Protein AF-A0A3N5G9Q0-F1 (afdb_monomer_lite)

Radius of gyration: 20.92 Å; chains: 1; bounding box: 44×49×53 Å

Secondary structure (DSSP, 8-state):
-HHHHHHHHHHHSSSEEEEEEE-S---HHHHHHHHTSTTEEEEEEEEEE-TT--EEEEEEEEEPTT--HHHHHHHHHHSTTTTTSEEEEEE-S-HHHHHHHH-EEEEEEEE-GGGSS--EEEEEEE--HHHHHHHHHHHHHHHGGGSPSS-----S---TT--

pLDDT: mean 79.67, std 12.46, range [41.5, 95.44]

Foldseek 3Di:
DVVVVVVVLCVVFVAWDKDKDWQFAAPPVVQVVLCPQPFFVGKGKGWDADPVRAIEIEMETAGHVPDDQVSSVVVLCVDPVNPPHHYHYHYDNDVVVVNQVGGWMWMKIWHDPPPPDGDIDIDIDHDDPVVVVVVLVVVVVVCPVQDDPDDDDRDPDDPRDPD

Structure (mmCIF, N/CA/C/O backbone):
data_AF-A0A3N5G9Q0-F1
#
_entry.id   AF-A0A3N5G9Q0-F1
#
loop_
_atom_site.group_PDB
_atom_site.id
_atom_site.type_symbol
_atom_site.label_atom_id
_atom_site.label_alt_id
_atom_site.label_comp_id
_atom_site.label_asym_id
_atom_site.label_entity_id
_atom_site.label_seq_id
_atom_site.pdbx_PDB_ins_code
_atom_site.Cartn_x
_atom_site.Cartn_y
_atom_site.Cartn_z
_atom_site.occupancy
_atom_site.B_iso_or_equiv
_atom_site.auth_seq_id
_atom_site.auth_comp_id
_atom_site.auth_asym_id
_atom_site.auth_atom_id
_atom_site.pdbx_PDB_model_num
ATOM 1 N N . MET A 1 1 ? 9.438 -4.257 -11.105 1.00 58.75 1 MET A N 1
ATOM 2 C CA . MET A 1 1 ? 8.810 -3.244 -11.985 1.00 58.75 1 MET A CA 1
ATOM 3 C C . MET A 1 1 ? 9.315 -1.835 -11.685 1.00 58.75 1 MET A C 1
ATOM 5 O O . MET A 1 1 ? 9.889 -1.231 -12.578 1.00 58.75 1 MET A O 1
ATOM 9 N N . LEU A 1 2 ? 9.185 -1.343 -10.446 1.00 69.62 2 LEU A N 1
ATOM 10 C CA . LEU A 1 2 ? 9.702 -0.031 -10.014 1.00 69.62 2 LEU A CA 1
ATOM 11 C C . LEU A 1 2 ? 11.169 0.258 -10.407 1.00 69.62 2 LEU A C 1
ATOM 13 O O . LEU A 1 2 ? 11.412 1.336 -10.940 1.00 69.62 2 LEU A O 1
ATOM 17 N N . PRO A 1 3 ? 12.139 -0.672 -10.244 1.00 77.50 3 PRO A N 1
ATOM 18 C CA . PRO A 1 3 ? 13.524 -0.414 -10.653 1.00 77.50 3 PRO A CA 1
ATOM 19 C C . PRO A 1 3 ? 13.694 -0.193 -12.160 1.00 77.50 3 PRO A C 1
ATOM 21 O O . PRO A 1 3 ? 14.564 0.563 -12.570 1.00 77.50 3 PRO A O 1
ATOM 24 N N . LEU A 1 4 ? 12.850 -0.824 -12.983 1.00 79.69 4 LEU A N 1
ATOM 25 C CA . LEU A 1 4 ? 12.894 -0.679 -14.439 1.00 79.69 4 LEU A CA 1
ATOM 26 C C . LEU A 1 4 ? 12.355 0.688 -14.873 1.00 79.69 4 LEU A C 1
ATOM 28 O O . LEU A 1 4 ? 12.986 1.364 -15.676 1.00 79.69 4 LEU A O 1
ATOM 32 N N . MET A 1 5 ? 11.232 1.117 -14.293 1.00 83.44 5 MET A N 1
ATOM 33 C CA . MET A 1 5 ? 10.666 2.444 -14.565 1.00 83.44 5 MET A CA 1
ATOM 34 C C . MET A 1 5 ? 11.576 3.563 -14.052 1.00 83.44 5 MET A C 1
ATOM 36 O O . MET A 1 5 ? 11.811 4.537 -14.760 1.00 83.44 5 MET A O 1
ATOM 40 N N . ARG A 1 6 ? 12.172 3.379 -12.867 1.00 87.25 6 ARG A N 1
ATOM 41 C CA . ARG A 1 6 ? 13.214 4.265 -12.332 1.00 87.25 6 ARG A CA 1
ATOM 42 C C . ARG A 1 6 ? 14.387 4.397 -13.298 1.00 87.25 6 ARG A C 1
ATOM 44 O O . ARG A 1 6 ? 14.767 5.515 -13.624 1.00 87.25 6 ARG A O 1
ATOM 51 N N . HIS A 1 7 ? 14.916 3.273 -13.775 1.00 88.06 7 HIS A N 1
ATOM 52 C CA . HIS A 1 7 ? 16.052 3.284 -14.689 1.00 88.06 7 HIS A CA 1
ATOM 53 C C . HIS A 1 7 ? 15.723 3.994 -16.009 1.00 88.06 7 HIS A C 1
ATOM 55 O O . HIS A 1 7 ? 16.523 4.787 -16.491 1.00 88.06 7 HIS A O 1
ATOM 61 N N . ALA A 1 8 ? 14.522 3.780 -16.559 1.00 89.06 8 ALA A N 1
ATOM 62 C CA . ALA A 1 8 ? 14.069 4.498 -17.749 1.00 89.06 8 ALA A CA 1
ATOM 63 C C . ALA A 1 8 ? 13.997 6.020 -17.517 1.00 89.06 8 ALA A C 1
ATOM 65 O O . ALA A 1 8 ? 14.435 6.791 -18.366 1.00 89.06 8 ALA A O 1
ATOM 66 N N . PHE A 1 9 ? 13.497 6.464 -16.359 1.00 90.81 9 PHE A N 1
ATOM 67 C CA . PHE A 1 9 ? 13.414 7.889 -16.018 1.00 90.81 9 PHE A CA 1
ATOM 68 C C . PHE A 1 9 ? 14.798 8.524 -15.849 1.00 90.81 9 PHE A C 1
ATOM 70 O O . PHE A 1 9 ? 15.020 9.645 -16.298 1.00 90.81 9 PHE A O 1
ATOM 77 N N . GLU A 1 10 ? 15.731 7.807 -15.226 1.00 91.06 10 GLU A N 1
ATOM 78 C CA . GLU A 1 10 ? 17.122 8.243 -15.059 1.00 91.06 10 GLU A CA 1
ATOM 79 C C . GLU A 1 10 ? 17.875 8.287 -16.394 1.00 91.06 10 GLU A C 1
ATOM 81 O O . GLU A 1 10 ? 18.701 9.168 -16.591 1.00 91.06 10 GLU A O 1
ATOM 86 N N . LEU A 1 11 ? 17.558 7.395 -17.336 1.00 90.94 11 LEU A N 1
ATOM 87 C CA . LEU A 1 11 ? 18.134 7.421 -18.681 1.00 90.94 11 LEU A CA 1
ATOM 88 C C . LEU A 1 11 ? 17.617 8.606 -19.512 1.00 90.94 11 LEU A C 1
ATOM 90 O O . LEU A 1 11 ? 18.385 9.214 -20.252 1.00 90.94 11 LEU A O 1
ATOM 94 N N . LEU A 1 12 ? 16.328 8.943 -19.388 1.00 89.44 12 LEU A N 1
ATOM 95 C CA . LEU A 1 12 ? 15.703 10.056 -20.114 1.00 89.44 12 LEU A CA 1
ATOM 96 C C . LEU A 1 12 ? 16.033 11.430 -19.514 1.00 89.44 12 LEU A C 1
ATOM 98 O O . LEU A 1 12 ? 16.137 12.404 -20.254 1.00 89.44 12 LEU A O 1
ATOM 102 N N . ILE A 1 13 ? 16.208 11.509 -18.191 1.00 89.88 13 ILE A N 1
ATOM 103 C CA . ILE A 1 13 ? 16.632 12.717 -17.470 1.00 89.88 13 ILE A CA 1
ATOM 104 C C . ILE A 1 13 ? 17.856 12.354 -16.611 1.00 89.88 13 ILE A C 1
ATOM 106 O O . ILE A 1 13 ? 17.691 12.042 -15.425 1.00 89.88 13 ILE A O 1
ATOM 110 N N . PRO A 1 14 ? 19.081 12.398 -17.170 1.00 88.12 14 PRO A N 1
ATOM 111 C CA . PRO A 1 14 ? 20.305 11.984 -16.473 1.00 88.12 14 PRO A CA 1
ATOM 112 C C . PRO A 1 14 ? 20.615 12.829 -15.235 1.00 88.12 14 PRO A C 1
ATOM 114 O O . PRO A 1 14 ? 20.946 12.295 -14.176 1.00 88.12 14 PRO A O 1
ATOM 117 N N . ASP A 1 15 ? 20.398 14.141 -15.332 1.00 87.44 15 ASP A N 1
ATOM 118 C CA . ASP A 1 15 ? 20.693 15.101 -14.269 1.00 87.44 15 ASP A CA 1
ATOM 119 C C . ASP A 1 15 ? 19.417 15.518 -13.528 1.00 87.44 15 ASP A C 1
ATOM 121 O O . ASP A 1 15 ? 18.639 16.345 -14.011 1.00 87.44 15 ASP A O 1
ATOM 125 N N . GLY A 1 16 ? 19.197 14.972 -12.330 1.00 85.50 16 GLY A N 1
ATOM 126 C CA . GLY A 1 16 ? 17.963 15.200 -11.578 1.00 85.50 16 GLY A CA 1
ATOM 127 C C . GLY A 1 16 ? 17.849 14.429 -10.262 1.00 85.50 16 GLY A C 1
ATOM 128 O O . GLY A 1 16 ? 18.746 13.673 -9.880 1.00 85.50 16 GLY A O 1
ATOM 129 N N . ARG A 1 17 ? 16.704 14.589 -9.587 1.00 87.00 17 ARG A N 1
ATOM 130 C CA . ARG A 1 17 ? 16.303 13.845 -8.378 1.00 87.00 17 ARG A CA 1
ATOM 131 C C . ARG A 1 17 ? 15.132 12.919 -8.696 1.00 87.00 17 ARG A C 1
ATOM 133 O O . ARG A 1 17 ? 14.178 13.339 -9.344 1.00 87.00 17 ARG A O 1
ATOM 140 N N . THR A 1 18 ? 15.204 11.675 -8.220 1.00 87.62 18 THR A N 1
ATOM 141 C CA . THR A 1 18 ? 14.118 10.691 -8.347 1.00 87.62 18 THR A CA 1
ATOM 142 C C . THR A 1 18 ? 13.496 10.416 -6.987 1.00 87.62 18 THR A C 1
ATOM 144 O O . THR A 1 18 ? 14.195 9.989 -6.069 1.00 87.62 18 THR A O 1
ATOM 147 N N . GLU A 1 19 ? 12.184 10.568 -6.877 1.00 83.06 19 GLU A N 1
ATOM 148 C CA . GLU A 1 19 ? 11.419 10.256 -5.675 1.00 83.06 19 GLU A CA 1
ATOM 149 C C . GLU A 1 19 ? 10.443 9.127 -5.969 1.00 83.06 19 GLU A C 1
ATOM 151 O O . GLU A 1 19 ? 9.718 9.161 -6.958 1.00 83.06 19 GLU A O 1
ATOM 156 N N . ALA A 1 20 ? 10.439 8.110 -5.114 1.00 80.50 20 ALA A N 1
ATOM 157 C CA . ALA A 1 20 ? 9.399 7.096 -5.114 1.00 80.50 20 ALA A CA 1
ATOM 158 C C . ALA A 1 20 ? 8.652 7.223 -3.797 1.00 80.50 20 ALA A C 1
ATOM 160 O O . ALA A 1 20 ? 9.262 7.171 -2.729 1.00 80.50 20 ALA A O 1
ATOM 161 N N . ARG A 1 21 ? 7.346 7.414 -3.897 1.00 68.62 21 ARG A N 1
ATOM 162 C CA . ARG A 1 21 ? 6.432 7.440 -2.769 1.00 68.62 21 ARG A CA 1
ATOM 163 C C . ARG A 1 21 ? 5.411 6.350 -3.015 1.00 68.62 21 ARG A C 1
ATOM 165 O O . ARG A 1 21 ? 4.832 6.282 -4.101 1.00 68.62 21 ARG A O 1
ATOM 172 N N . ASP A 1 22 ? 5.180 5.516 -2.016 1.00 65.06 22 ASP A N 1
ATOM 173 C CA . ASP A 1 22 ? 3.918 4.799 -1.993 1.00 65.06 22 ASP A CA 1
ATOM 174 C C . ASP A 1 22 ? 2.832 5.873 -1.907 1.00 65.06 22 ASP A C 1
ATOM 176 O O . ASP A 1 22 ? 2.937 6.822 -1.119 1.00 65.06 22 ASP A O 1
ATOM 180 N N . ARG A 1 23 ? 1.805 5.772 -2.755 1.00 56.81 23 ARG A N 1
ATOM 181 C CA . ARG A 1 23 ? 0.561 6.470 -2.425 1.00 56.81 23 ARG A CA 1
ATOM 182 C C . ARG A 1 23 ? 0.162 5.940 -1.045 1.00 56.81 23 ARG A C 1
ATOM 184 O O . ARG A 1 23 ? 0.335 4.736 -0.865 1.00 56.81 23 ARG A O 1
ATOM 191 N N . PRO A 1 24 ? -0.291 6.776 -0.090 1.00 51.34 24 PRO A N 1
ATOM 192 C CA . PRO A 1 24 ? -0.591 6.320 1.263 1.00 51.34 24 PRO A CA 1
ATOM 193 C C . PRO A 1 24 ? -1.518 5.110 1.184 1.00 51.34 24 PRO A C 1
ATOM 195 O O . PRO A 1 24 ? -2.696 5.236 0.879 1.00 51.34 24 PRO A O 1
ATOM 198 N N . GLY A 1 25 ? -0.921 3.939 1.361 1.00 52.09 25 GLY A N 1
ATOM 199 C CA . GLY A 1 25 ? -1.501 2.642 1.071 1.00 52.09 25 GLY A CA 1
ATOM 200 C C . GLY A 1 25 ? -1.374 1.780 2.309 1.00 52.09 25 GLY A C 1
ATOM 201 O O . GLY A 1 25 ? -0.472 1.982 3.127 1.00 52.09 25 GLY A O 1
ATOM 202 N N . THR A 1 26 ? -2.311 0.850 2.464 1.00 51.84 26 THR A N 1
ATOM 203 C CA . THR A 1 26 ? -2.477 0.042 3.671 1.00 51.84 26 THR A CA 1
ATOM 204 C C . THR A 1 26 ? -1.162 -0.625 4.097 1.00 51.84 26 THR A C 1
ATOM 206 O O . THR A 1 26 ? -0.628 -1.492 3.402 1.00 51.84 26 THR A O 1
ATOM 209 N N . ARG A 1 27 ? -0.651 -0.291 5.286 1.00 57.72 27 ARG A N 1
ATOM 210 C CA . ARG A 1 27 ? 0.329 -1.117 6.002 1.00 57.72 27 ARG A CA 1
ATOM 211 C C . ARG A 1 27 ? -0.417 -2.336 6.538 1.00 57.72 27 ARG A C 1
ATOM 213 O O . ARG A 1 27 ? -1.044 -2.241 7.587 1.00 57.72 27 ARG A O 1
ATOM 220 N N . LEU A 1 28 ? -0.324 -3.468 5.837 1.00 58.03 28 LEU A N 1
ATOM 221 C CA . LEU A 1 28 ? -1.065 -4.698 6.164 1.00 58.03 28 LEU A CA 1
ATOM 222 C C . LEU A 1 28 ? -1.010 -5.067 7.658 1.00 58.03 28 LEU A C 1
ATOM 224 O O . LEU A 1 28 ? -2.044 -5.325 8.250 1.00 58.03 28 LEU A O 1
ATOM 228 N N . HIS A 1 29 ? 0.159 -5.013 8.302 1.00 61.75 29 HIS A N 1
ATOM 229 C CA . HIS A 1 29 ? 0.287 -5.385 9.720 1.00 61.75 29 HIS A CA 1
ATOM 230 C C . HIS A 1 29 ? -0.387 -4.398 10.693 1.00 61.75 29 HIS A C 1
ATOM 232 O O . HIS A 1 29 ? -1.030 -4.839 11.638 1.00 61.75 29 HIS A O 1
ATOM 238 N N . HIS A 1 30 ? -0.283 -3.083 10.466 1.00 77.69 30 HIS A N 1
ATOM 239 C CA . HIS A 1 30 ? -0.948 -2.084 11.318 1.00 77.69 30 HIS A CA 1
ATOM 240 C C . HIS A 1 30 ? -2.447 -1.993 11.040 1.00 77.69 30 HIS A C 1
ATOM 242 O O . HIS A 1 30 ? -3.212 -1.718 11.953 1.00 77.69 30 HIS A O 1
ATOM 248 N N . ALA A 1 31 ? -2.875 -2.220 9.798 1.00 78.12 31 ALA A N 1
ATOM 249 C CA . ALA A 1 31 ? -4.291 -2.275 9.459 1.00 78.12 31 ALA A CA 1
ATOM 250 C C . ALA A 1 31 ? -4.954 -3.501 10.099 1.00 78.12 31 ALA A C 1
ATOM 252 O O . ALA A 1 31 ? -5.997 -3.364 10.725 1.00 78.12 31 ALA A O 1
ATOM 253 N N . GLU A 1 32 ? -4.307 -4.668 10.043 1.00 79.31 32 GLU A N 1
ATOM 254 C CA . GLU A 1 32 ? -4.785 -5.874 10.727 1.00 79.31 32 GLU A CA 1
ATOM 255 C C . GLU A 1 32 ? -4.833 -5.693 12.247 1.00 79.31 32 GLU A C 1
ATOM 257 O O . GLU A 1 32 ? -5.848 -5.991 12.867 1.00 79.31 32 GLU A O 1
ATOM 262 N N . ALA A 1 33 ? -3.794 -5.126 12.864 1.00 83.94 33 ALA A N 1
ATOM 263 C CA . ALA A 1 33 ? -3.836 -4.831 14.295 1.00 83.94 33 ALA A CA 1
ATOM 264 C C . ALA A 1 33 ? -4.924 -3.802 14.650 1.00 83.94 33 ALA A C 1
ATOM 266 O O . ALA A 1 33 ? -5.622 -3.957 15.649 1.00 83.94 33 ALA A O 1
ATOM 267 N N . ALA A 1 34 ? -5.133 -2.793 13.798 1.00 87.06 34 ALA A N 1
ATOM 268 C CA . ALA A 1 34 ? -6.198 -1.813 13.978 1.00 87.06 34 ALA A CA 1
ATOM 269 C C . ALA A 1 34 ? -7.600 -2.433 13.881 1.00 87.06 34 ALA A C 1
ATOM 271 O O . ALA A 1 34 ? -8.479 -2.058 14.653 1.00 87.06 34 ALA A O 1
ATOM 272 N N . ARG A 1 35 ? -7.800 -3.414 12.992 1.00 89.31 35 ARG A N 1
ATOM 273 C CA . ARG A 1 35 ? -9.049 -4.186 12.868 1.00 89.31 35 ARG A CA 1
ATOM 274 C C . ARG A 1 35 ? -9.370 -5.007 14.115 1.00 89.31 35 ARG A C 1
ATOM 276 O O . ARG A 1 35 ? -10.537 -5.250 14.396 1.00 89.31 35 ARG A O 1
ATOM 283 N N . LEU A 1 36 ? -8.350 -5.430 14.863 1.00 89.75 36 LEU A N 1
ATOM 284 C CA . LEU A 1 36 ? -8.522 -6.196 16.099 1.00 89.75 36 LEU A CA 1
ATOM 285 C C . LEU A 1 36 ? -8.890 -5.321 17.308 1.00 89.75 36 LEU A C 1
ATOM 287 O O . LEU A 1 36 ? -9.232 -5.860 18.363 1.00 89.75 36 LEU A O 1
ATOM 291 N N . ALA A 1 37 ? -8.839 -3.990 17.184 1.00 91.38 37 ALA A N 1
ATOM 292 C CA . ALA A 1 37 ? -9.213 -3.102 18.275 1.00 91.38 37 ALA A CA 1
ATOM 293 C C . ALA A 1 37 ? -10.728 -3.165 18.564 1.00 91.38 37 ALA A C 1
ATOM 295 O O . ALA A 1 37 ? -11.547 -3.173 17.638 1.00 91.38 37 ALA A O 1
ATOM 296 N N . PRO A 1 38 ? -11.142 -3.170 19.847 1.00 92.25 38 PRO A N 1
ATOM 297 C CA . PRO A 1 38 ? -12.554 -3.208 20.208 1.00 92.25 38 PRO A CA 1
ATOM 298 C C . PRO A 1 38 ? -13.353 -2.062 19.577 1.00 92.25 38 PRO A C 1
ATOM 300 O O . PRO A 1 38 ? -12.978 -0.897 19.676 1.00 92.25 38 PRO A O 1
ATOM 303 N N . GLY A 1 39 ? -14.489 -2.396 18.961 1.00 91.88 39 GLY A N 1
ATOM 304 C CA . GLY A 1 39 ? -15.375 -1.410 18.337 1.00 91.88 39 GLY A CA 1
ATOM 305 C C . GLY A 1 39 ? -14.983 -0.998 16.916 1.00 91.88 39 GLY A C 1
ATOM 306 O O . GLY A 1 39 ? -15.677 -0.165 16.333 1.00 91.88 39 GLY A O 1
ATOM 307 N N . VAL A 1 40 ? -13.935 -1.591 16.339 1.00 95.00 40 VAL A N 1
ATOM 308 C CA . VAL A 1 40 ? -13.557 -1.412 14.933 1.00 95.00 40 VAL A CA 1
ATOM 309 C C . VAL A 1 40 ? -14.215 -2.497 14.074 1.00 95.00 40 VAL A C 1
ATOM 311 O O . VAL A 1 40 ? -14.136 -3.682 14.380 1.00 95.00 40 VAL A O 1
ATOM 314 N N . VAL A 1 41 ? -14.904 -2.080 13.012 1.00 93.81 41 VAL A N 1
ATOM 315 C CA . VAL A 1 41 ? -15.478 -2.961 11.978 1.00 93.81 41 VAL A CA 1
ATOM 316 C C . VAL A 1 41 ? -14.448 -3.227 10.888 1.00 93.81 41 VAL A C 1
ATOM 318 O O . VAL A 1 41 ? -14.277 -4.365 10.465 1.00 93.81 41 VAL A O 1
ATOM 321 N N . ASP A 1 42 ? -13.764 -2.174 10.449 1.00 91.25 42 ASP A N 1
ATOM 322 C CA . ASP A 1 42 ? -12.684 -2.241 9.471 1.00 91.25 42 ASP A CA 1
ATOM 323 C C . ASP A 1 42 ? -11.692 -1.094 9.721 1.00 91.25 42 ASP A C 1
ATOM 325 O O . ASP A 1 42 ? -12.043 -0.082 10.334 1.00 91.25 42 ASP A O 1
ATOM 329 N N . ALA A 1 43 ? -10.449 -1.237 9.266 1.00 89.75 43 ALA A N 1
ATOM 330 C CA . ALA A 1 43 ? -9.425 -0.218 9.407 1.00 89.75 43 ALA A CA 1
ATOM 331 C C . ALA A 1 43 ? -8.414 -0.210 8.259 1.00 89.75 43 ALA A C 1
ATOM 333 O O . ALA A 1 43 ? -8.048 -1.237 7.692 1.00 89.75 43 ALA A O 1
ATOM 334 N N . LEU A 1 44 ? -7.899 0.987 7.999 1.00 84.81 44 LEU A N 1
ATOM 335 C CA . LEU A 1 44 ? -6.859 1.289 7.029 1.00 84.81 44 LEU A CA 1
ATOM 336 C C . LEU A 1 44 ? -5.755 2.064 7.749 1.00 84.81 44 LEU A C 1
ATOM 338 O O . LEU A 1 44 ? -5.984 3.164 8.242 1.00 84.81 44 LEU A O 1
ATOM 342 N N . ALA A 1 45 ? -4.542 1.519 7.784 1.00 84.31 45 ALA A N 1
ATOM 343 C CA . ALA A 1 45 ? -3.388 2.194 8.372 1.00 84.31 45 ALA A CA 1
ATOM 344 C C . ALA A 1 45 ? -2.420 2.669 7.287 1.00 84.31 45 ALA A C 1
ATOM 346 O O . ALA A 1 45 ? -2.018 1.892 6.422 1.00 84.31 45 ALA A O 1
ATOM 347 N N . THR A 1 46 ? -1.994 3.924 7.367 1.00 75.88 46 THR A N 1
ATOM 348 C CA . THR A 1 46 ? -0.980 4.522 6.492 1.00 75.88 46 THR A CA 1
ATOM 349 C C . THR A 1 46 ? 0.091 5.200 7.337 1.00 75.88 46 THR A C 1
ATOM 351 O O . THR A 1 46 ? -0.138 5.553 8.495 1.00 75.88 46 THR A O 1
ATOM 354 N N . GLU A 1 47 ? 1.282 5.376 6.775 1.00 76.31 47 GLU A N 1
ATOM 355 C CA . GLU A 1 47 ? 2.379 6.060 7.451 1.00 76.31 47 GLU A CA 1
ATOM 356 C C . GLU A 1 47 ? 3.000 7.098 6.528 1.00 76.31 47 GLU A C 1
ATOM 358 O O . GLU A 1 47 ? 3.154 6.877 5.328 1.00 76.31 47 GLU A O 1
ATOM 363 N N . THR A 1 48 ? 3.360 8.241 7.095 1.00 71.94 48 THR A N 1
ATOM 364 C CA . THR A 1 48 ? 4.064 9.318 6.403 1.00 71.94 48 THR A CA 1
ATOM 365 C C . THR A 1 48 ? 5.221 9.772 7.276 1.00 71.94 48 THR A C 1
ATOM 367 O O . THR A 1 48 ? 5.109 9.800 8.499 1.00 71.94 48 THR A O 1
ATOM 370 N N . ARG A 1 49 ? 6.350 10.114 6.655 1.00 74.94 49 ARG A N 1
ATOM 371 C CA . ARG A 1 49 ? 7.445 10.793 7.352 1.00 74.94 49 ARG A CA 1
ATOM 372 C C . ARG A 1 49 ? 7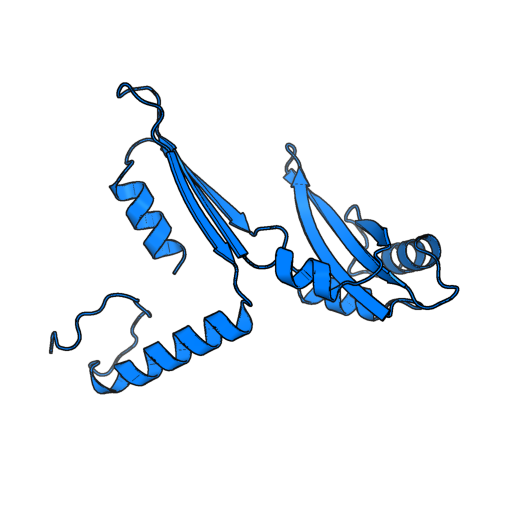.305 12.291 7.157 1.00 74.94 49 ARG A C 1
ATOM 374 O O . ARG A 1 49 ? 7.074 12.734 6.032 1.00 74.94 49 ARG A O 1
ATOM 381 N N . ASP A 1 50 ? 7.434 13.051 8.235 1.00 72.50 50 ASP A N 1
ATOM 382 C CA . ASP A 1 50 ? 7.464 14.508 8.145 1.00 72.50 50 ASP A CA 1
ATOM 383 C C . ASP A 1 50 ? 8.815 15.022 7.609 1.00 72.50 50 ASP A C 1
ATOM 385 O O . ASP A 1 50 ? 9.732 14.251 7.310 1.00 72.50 50 ASP A O 1
ATOM 389 N N . ALA A 1 51 ? 8.947 16.346 7.474 1.00 67.38 51 ALA A N 1
ATOM 390 C CA . ALA A 1 51 ? 10.177 16.981 6.994 1.00 67.38 51 ALA A CA 1
ATOM 391 C C . ALA A 1 51 ? 11.401 16.724 7.902 1.00 67.38 51 ALA A C 1
ATOM 393 O O . ALA A 1 51 ? 12.532 16.857 7.437 1.00 67.38 51 ALA A O 1
ATOM 394 N N . GLY A 1 52 ? 11.188 16.354 9.170 1.00 75.19 52 GLY A N 1
ATOM 395 C CA . GLY A 1 52 ? 12.227 15.973 10.128 1.00 75.19 52 GLY A CA 1
ATOM 396 C C . GLY A 1 52 ? 12.544 14.474 10.134 1.00 75.19 52 GLY A C 1
ATOM 397 O O . GLY A 1 52 ? 13.456 14.047 10.839 1.00 75.19 52 GLY A O 1
ATOM 398 N N . GLY A 1 53 ? 11.824 13.669 9.348 1.00 74.00 53 GLY A N 1
ATOM 399 C CA . GLY A 1 53 ? 11.990 12.220 9.262 1.00 74.00 53 GLY A CA 1
ATOM 400 C C . GLY A 1 53 ? 11.239 11.429 10.336 1.00 74.00 53 GLY A C 1
ATOM 401 O O . GLY A 1 53 ? 11.303 10.192 10.304 1.00 74.00 53 GLY A O 1
ATOM 402 N N . ALA A 1 54 ? 10.511 12.101 11.235 1.00 79.62 54 ALA A N 1
ATOM 403 C CA . ALA A 1 54 ? 9.692 11.449 12.249 1.00 79.62 54 ALA A CA 1
ATOM 404 C C . ALA A 1 54 ? 8.534 10.705 11.576 1.00 79.62 54 ALA A C 1
ATOM 406 O O . ALA A 1 54 ? 7.928 11.198 10.619 1.00 79.62 54 ALA A O 1
ATOM 407 N N . LEU A 1 55 ? 8.273 9.481 12.034 1.00 77.94 55 LEU A N 1
ATOM 408 C CA . LEU A 1 55 ? 7.207 8.654 11.492 1.00 77.94 55 LEU A CA 1
ATOM 409 C C . LEU A 1 55 ? 5.883 9.076 12.133 1.00 77.94 55 LEU A C 1
ATOM 411 O O . LEU A 1 55 ? 5.767 9.165 13.350 1.00 77.94 55 LEU A O 1
ATOM 415 N N . ARG A 1 56 ? 4.876 9.330 11.300 1.00 81.50 56 ARG A N 1
ATOM 416 C CA . ARG A 1 56 ? 3.510 9.583 11.747 1.00 81.50 56 ARG A CA 1
ATOM 417 C C . ARG A 1 56 ? 2.573 8.576 11.109 1.00 81.50 56 ARG A C 1
ATOM 419 O O . ARG A 1 56 ? 2.622 8.348 9.895 1.00 81.50 56 ARG A O 1
ATOM 426 N N . ARG A 1 57 ? 1.727 7.967 11.933 1.00 84.88 57 ARG A N 1
ATOM 427 C CA . ARG A 1 57 ? 0.767 6.944 11.531 1.00 84.88 57 ARG A CA 1
ATOM 428 C C . ARG A 1 57 ? -0.634 7.534 11.494 1.00 84.88 57 ARG A C 1
ATOM 430 O O . ARG A 1 57 ? -1.068 8.194 12.432 1.00 84.88 57 ARG A O 1
ATOM 437 N N . TYR A 1 58 ? -1.344 7.272 10.409 1.00 85.31 58 TYR A N 1
ATOM 438 C CA . TYR A 1 58 ? -2.725 7.686 10.203 1.00 85.31 58 TYR A CA 1
ATOM 439 C C . TYR A 1 58 ? -3.567 6.425 10.057 1.00 85.31 58 TYR A C 1
ATOM 441 O O . TYR A 1 58 ? -3.357 5.644 9.128 1.00 85.31 58 TYR A O 1
ATOM 449 N N . VAL A 1 59 ? -4.485 6.209 10.993 1.00 88.50 59 VAL A N 1
ATOM 450 C CA . VAL A 1 59 ? -5.346 5.028 11.046 1.00 88.50 59 VAL A CA 1
ATOM 451 C C . VAL A 1 59 ? -6.783 5.473 10.840 1.00 88.50 59 VAL A C 1
ATOM 453 O O . VAL A 1 59 ? -7.371 6.142 11.687 1.00 88.50 59 VAL A O 1
ATOM 456 N N . TYR A 1 60 ? -7.344 5.111 9.698 1.00 89.69 60 TYR A N 1
ATOM 457 C CA . TYR A 1 60 ? -8.752 5.296 9.392 1.00 89.69 60 TYR A CA 1
ATOM 458 C C . TYR A 1 60 ? -9.518 4.091 9.926 1.00 89.69 60 TYR A C 1
ATOM 460 O O . TYR A 1 60 ? -9.103 2.957 9.694 1.00 89.69 60 TYR A O 1
ATOM 468 N N . VAL A 1 61 ? -10.609 4.324 10.649 1.00 92.81 61 VAL A N 1
ATOM 469 C CA . VAL A 1 61 ? -11.402 3.274 11.296 1.00 92.81 61 VAL A CA 1
ATOM 470 C C . VAL A 1 61 ? -12.868 3.422 10.933 1.00 92.81 61 VAL A C 1
ATOM 472 O O . VAL A 1 61 ? -13.469 4.476 11.129 1.00 92.81 61 VAL A O 1
ATOM 475 N N . GLN A 1 62 ? -13.462 2.349 10.435 1.00 94.19 62 GLN A N 1
ATOM 476 C CA . GLN A 1 62 ? -14.906 2.215 10.365 1.00 94.19 62 GLN A CA 1
ATOM 477 C C . GLN A 1 62 ? -15.381 1.652 11.698 1.00 94.19 62 GLN A C 1
ATOM 479 O O . GLN A 1 62 ? -15.003 0.550 12.094 1.00 94.19 62 GLN A O 1
ATOM 484 N N . LEU A 1 63 ? -16.167 2.438 12.427 1.00 95.44 63 LEU A N 1
ATOM 485 C CA . LEU A 1 63 ? -16.567 2.113 13.792 1.00 95.44 63 LEU A CA 1
ATOM 486 C C . LEU A 1 63 ? -17.881 1.335 13.822 1.00 95.44 63 LEU A C 1
ATOM 488 O O . LEU A 1 63 ? -18.815 1.604 13.066 1.00 95.44 63 LEU A O 1
ATOM 492 N N . ALA A 1 64 ? -17.977 0.397 14.760 1.00 93.56 64 ALA A N 1
ATOM 493 C CA . ALA A 1 64 ? -19.236 -0.242 15.097 1.00 93.56 64 ALA A CA 1
ATOM 494 C C . ALA A 1 64 ? -20.190 0.780 15.733 1.00 93.56 64 ALA A C 1
ATOM 496 O O . ALA A 1 64 ? -19.778 1.771 16.344 1.00 93.56 64 ALA A O 1
ATOM 497 N N . ARG A 1 65 ? -21.497 0.525 15.635 1.00 90.56 65 ARG A N 1
ATOM 498 C CA . ARG A 1 65 ? -22.510 1.407 16.224 1.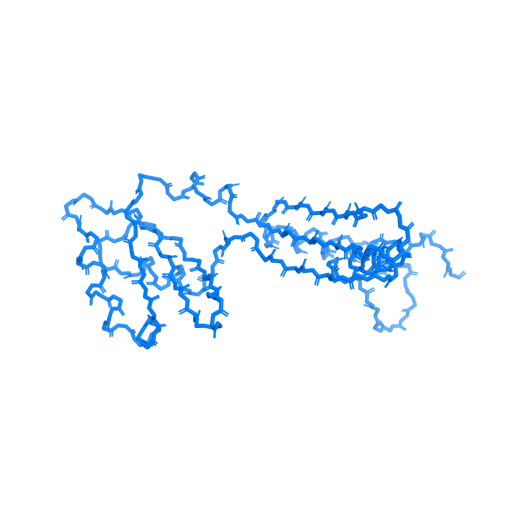00 90.56 65 ARG A CA 1
ATOM 499 C C . ARG A 1 65 ? -22.283 1.548 17.735 1.00 90.56 65 ARG A C 1
ATOM 501 O O . ARG A 1 65 ? -22.376 0.568 18.466 1.00 90.56 65 ARG A O 1
ATOM 508 N N . GLY A 1 66 ? -22.042 2.778 18.190 1.00 88.19 66 GLY A N 1
ATOM 509 C CA . GLY A 1 66 ? -21.805 3.100 19.603 1.00 88.19 66 GLY A CA 1
ATOM 510 C C . GLY A 1 66 ? -20.337 3.064 20.042 1.00 88.19 66 GLY A C 1
ATOM 511 O O . GLY A 1 66 ? -20.062 3.410 21.187 1.00 88.19 66 GLY A O 1
ATOM 512 N N . ALA A 1 67 ? -19.401 2.696 19.162 1.00 92.75 67 ALA A N 1
ATOM 513 C CA . ALA A 1 67 ? -17.971 2.857 19.412 1.00 92.75 67 ALA A CA 1
ATOM 514 C C . ALA A 1 67 ? -17.518 4.300 19.119 1.00 92.75 67 ALA A C 1
ATOM 516 O O . ALA A 1 67 ? -18.123 4.996 18.300 1.00 92.75 67 ALA A O 1
ATOM 517 N N . SER A 1 68 ? -16.445 4.749 19.778 1.00 91.88 68 SER A N 1
ATOM 518 C CA . SER A 1 68 ? -15.861 6.079 19.567 1.00 91.88 68 SER A CA 1
ATOM 519 C C . SER A 1 68 ? -14.397 5.993 19.146 1.00 91.88 68 SER A C 1
ATOM 521 O O . SER A 1 68 ? -13.659 5.104 19.577 1.00 91.88 68 SER A O 1
ATOM 523 N N . ALA A 1 69 ? -13.946 6.959 18.344 1.00 88.00 69 ALA A N 1
ATOM 524 C CA . ALA A 1 69 ? -12.547 7.046 17.926 1.00 88.00 69 ALA A CA 1
ATOM 525 C C . ALA A 1 69 ? -11.582 7.217 19.116 1.00 88.00 69 ALA A C 1
ATOM 527 O O . ALA A 1 69 ? -10.436 6.784 19.043 1.00 88.00 69 ALA A O 1
ATOM 528 N N . GLU A 1 70 ? -12.040 7.813 20.220 1.00 90.81 70 GLU A N 1
ATOM 529 C CA . GLU A 1 70 ? -11.263 7.940 21.460 1.00 90.81 70 GLU A CA 1
ATOM 530 C C . GLU A 1 70 ? -11.004 6.580 22.103 1.00 90.81 70 GLU A C 1
ATOM 532 O O . GLU A 1 70 ? -9.860 6.281 22.418 1.00 90.81 70 GLU A O 1
ATOM 537 N N . SER A 1 71 ? -12.020 5.715 22.201 1.00 90.94 71 SER A N 1
ATOM 538 C CA . SER A 1 71 ? -11.843 4.365 22.758 1.00 90.94 71 SER A CA 1
ATOM 539 C C . SER A 1 71 ? -10.850 3.513 21.956 1.00 90.94 71 SER A C 1
ATOM 541 O O . SER A 1 71 ? -10.106 2.718 22.527 1.00 90.94 71 SER A O 1
ATOM 543 N N . VAL A 1 72 ? -10.793 3.725 20.639 1.00 92.94 72 VAL A N 1
ATOM 544 C CA . VAL A 1 72 ? -9.837 3.060 19.747 1.00 92.94 72 VAL A CA 1
ATOM 545 C C . VAL A 1 72 ? -8.432 3.645 19.898 1.00 92.94 72 VAL A C 1
ATOM 547 O O . VAL A 1 72 ? -7.460 2.897 19.948 1.00 92.94 72 VAL A O 1
ATOM 550 N N . ARG A 1 73 ? -8.308 4.970 20.031 1.00 90.69 73 ARG A N 1
ATOM 551 C CA . ARG A 1 73 ? -7.021 5.635 20.295 1.00 90.69 73 ARG A CA 1
ATOM 552 C C . ARG A 1 73 ? -6.402 5.145 21.602 1.00 90.69 73 ARG A C 1
ATOM 554 O O . ARG A 1 73 ? -5.242 4.752 21.618 1.00 90.69 73 ARG A O 1
ATOM 561 N N . ASP A 1 74 ? -7.215 5.066 22.647 1.00 90.88 74 ASP A N 1
ATOM 562 C CA . ASP A 1 74 ? -6.870 4.488 23.944 1.00 90.88 74 ASP A CA 1
ATOM 563 C C . ASP A 1 74 ? -6.395 3.029 23.845 1.00 90.88 74 ASP A C 1
ATOM 565 O O . ASP A 1 74 ? -5.545 2.588 24.620 1.00 90.88 74 ASP A O 1
ATOM 569 N N . ALA A 1 75 ? -6.972 2.247 22.928 1.00 91.06 75 ALA A N 1
ATOM 570 C CA . ALA A 1 75 ? -6.539 0.878 22.676 1.00 91.06 75 ALA A CA 1
ATOM 571 C C . ALA A 1 75 ? -5.165 0.848 21.988 1.00 91.06 75 ALA A C 1
ATOM 573 O O . ALA A 1 75 ? -4.297 0.092 22.416 1.00 91.06 75 ALA A O 1
ATOM 574 N N . PHE A 1 76 ? -4.938 1.707 20.989 1.00 90.81 76 PHE A N 1
ATOM 575 C CA . PHE A 1 76 ? -3.648 1.808 20.298 1.00 90.81 76 PHE A CA 1
ATOM 576 C C . PHE A 1 76 ? -2.525 2.290 21.212 1.00 90.81 76 PHE A C 1
ATOM 578 O O . PHE A 1 76 ? -1.439 1.730 21.176 1.00 90.81 76 PHE A O 1
ATOM 585 N N . GLU A 1 77 ? -2.768 3.259 22.093 1.00 87.88 77 GLU A N 1
ATOM 586 C CA . GLU A 1 77 ? -1.743 3.715 23.045 1.00 87.88 77 GLU A CA 1
ATOM 587 C C . GLU A 1 77 ? -1.249 2.600 23.982 1.00 87.88 77 GLU A C 1
ATOM 589 O O . GLU A 1 77 ? -0.114 2.645 24.459 1.00 87.88 77 GLU A O 1
ATOM 594 N N . ARG A 1 78 ? -2.084 1.585 24.237 1.00 88.62 78 ARG A N 1
ATOM 595 C CA . ARG A 1 78 ? -1.751 0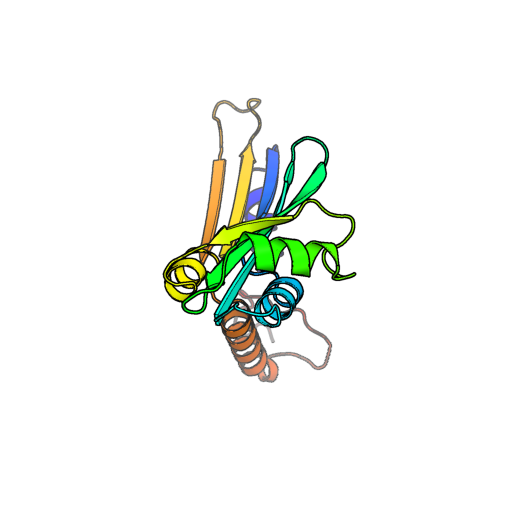.426 25.080 1.00 88.62 78 ARG A CA 1
ATOM 596 C C . ARG A 1 78 ? -1.198 -0.758 24.284 1.00 88.62 78 ARG A C 1
ATOM 598 O O . ARG A 1 78 ? -0.715 -1.712 24.892 1.00 88.62 78 ARG A O 1
ATOM 605 N N . ASP A 1 79 ? -1.271 -0.714 22.957 1.00 86.75 79 ASP A N 1
ATOM 606 C CA . ASP A 1 79 ? -0.785 -1.768 22.075 1.00 86.75 79 ASP A CA 1
ATOM 607 C C . ASP A 1 79 ? 0.707 -1.542 21.755 1.00 86.75 79 ASP A C 1
ATOM 609 O O . ASP A 1 79 ? 1.066 -0.507 21.182 1.00 86.75 79 ASP A O 1
ATOM 613 N N . PRO A 1 80 ? 1.601 -2.500 22.076 1.00 87.62 80 PRO A N 1
ATOM 614 C CA . PRO A 1 80 ? 3.029 -2.393 21.779 1.00 87.62 80 PRO A CA 1
ATOM 615 C C . PRO A 1 80 ? 3.371 -2.150 20.303 1.00 87.62 80 PRO A C 1
ATOM 617 O O . PRO A 1 80 ? 4.453 -1.647 20.016 1.00 87.62 80 PRO A O 1
ATOM 620 N N . LEU A 1 81 ? 2.489 -2.512 19.366 1.00 84.25 81 LEU A N 1
ATOM 621 C CA . LEU A 1 81 ? 2.682 -2.273 17.935 1.00 84.25 81 LEU A CA 1
ATOM 622 C C . LEU A 1 81 ? 2.522 -0.790 17.567 1.00 84.25 81 LEU A C 1
ATOM 624 O O . LEU A 1 81 ? 3.139 -0.309 16.616 1.00 84.25 81 LEU A O 1
ATOM 628 N N . PHE A 1 82 ? 1.696 -0.062 18.317 1.00 83.44 82 PHE A N 1
ATOM 629 C CA . PHE A 1 82 ? 1.427 1.354 18.082 1.00 83.44 82 PHE A CA 1
ATOM 630 C C . PHE A 1 82 ? 2.197 2.266 19.040 1.00 83.44 82 PHE A C 1
ATOM 632 O O . PHE A 1 82 ? 2.483 3.411 18.685 1.00 83.44 82 PHE A O 1
ATOM 639 N N . ALA A 1 83 ? 2.572 1.757 20.213 1.00 81.06 83 ALA A N 1
ATOM 640 C CA . ALA A 1 83 ? 3.340 2.482 21.211 1.00 81.06 83 ALA A CA 1
ATOM 641 C C . ALA A 1 83 ? 4.674 3.011 20.645 1.00 81.06 83 ALA A C 1
ATOM 643 O O . ALA A 1 83 ? 5.437 2.289 20.006 1.00 81.06 83 ALA A O 1
ATOM 644 N N . GLY A 1 84 ? 4.973 4.283 20.923 1.00 80.00 84 GLY A N 1
ATOM 645 C CA . GLY A 1 84 ? 6.236 4.933 20.550 1.00 80.00 84 GLY A CA 1
ATOM 646 C C . GLY A 1 84 ? 6.209 5.738 19.248 1.00 80.00 84 GLY A C 1
ATOM 647 O O . GLY A 1 84 ? 7.116 6.536 19.040 1.00 80.00 84 GLY A O 1
ATOM 648 N N . GLU A 1 85 ? 5.167 5.603 18.424 1.00 81.88 85 GLU A N 1
ATOM 649 C CA . GLU A 1 85 ? 4.979 6.397 17.203 1.00 81.88 85 GLU A CA 1
ATOM 650 C C . GLU A 1 85 ? 3.670 7.192 17.280 1.00 81.88 85 GLU A C 1
ATOM 652 O O . GLU A 1 85 ? 2.645 6.688 17.749 1.00 81.88 85 GLU A O 1
ATOM 657 N N . GLU A 1 86 ? 3.669 8.439 16.802 1.00 82.88 86 GLU A N 1
ATOM 658 C CA . GLU A 1 86 ? 2.455 9.259 16.836 1.00 82.88 86 GLU A CA 1
ATOM 659 C C . GLU A 1 86 ? 1.386 8.656 15.916 1.00 82.88 86 GLU A C 1
ATOM 661 O O . GLU A 1 86 ? 1.561 8.590 14.696 1.00 82.88 86 GLU A O 1
ATOM 666 N N . THR A 1 87 ? 0.266 8.237 16.509 1.00 87.12 87 THR A N 1
ATOM 667 C CA . THR A 1 87 ? -0.845 7.598 15.800 1.00 87.12 87 THR A CA 1
ATOM 668 C C . THR A 1 87 ? -2.093 8.472 15.867 1.00 87.12 87 THR A C 1
ATOM 670 O O . THR A 1 87 ? -2.659 8.702 16.933 1.00 87.12 87 THR A O 1
ATOM 673 N N . GLN A 1 88 ? -2.554 8.941 14.709 1.00 88.38 88 GLN A N 1
ATOM 674 C CA . GLN A 1 88 ? -3.794 9.698 14.569 1.00 88.38 88 GLN A CA 1
ATOM 675 C C . GLN A 1 88 ? -4.920 8.790 14.066 1.00 88.38 88 GLN A C 1
ATOM 677 O O . GLN A 1 88 ? -4.749 8.069 13.083 1.00 88.38 88 GLN A O 1
ATOM 682 N N . VAL A 1 89 ? -6.070 8.834 14.743 1.00 90.44 89 VAL A N 1
ATOM 683 C CA . VAL A 1 89 ? -7.234 7.976 14.465 1.00 90.44 89 VAL A CA 1
ATOM 684 C C . VAL A 1 89 ? -8.353 8.800 13.834 1.00 90.44 89 VAL A C 1
ATOM 686 O O . VAL A 1 89 ? -8.804 9.779 14.432 1.00 90.44 89 VAL A O 1
ATOM 689 N N . PHE A 1 90 ? -8.818 8.379 12.658 1.00 88.69 90 PHE A N 1
ATOM 690 C CA . PHE A 1 90 ? -9.846 9.059 11.871 1.00 88.69 90 PHE A CA 1
ATOM 691 C C . PHE A 1 90 ? -11.045 8.136 11.650 1.00 88.69 90 PHE A C 1
ATOM 693 O O . PHE A 1 90 ? -10.910 7.133 10.950 1.00 88.69 90 PHE A O 1
ATOM 700 N N . PRO A 1 91 ? -12.224 8.440 12.208 1.00 89.62 91 PRO A N 1
ATOM 701 C CA . PRO A 1 91 ? -13.424 7.690 11.875 1.00 89.62 91 PRO A CA 1
ATOM 702 C C . PRO A 1 91 ? -13.838 7.960 10.421 1.00 89.62 91 PRO A C 1
ATOM 704 O O . PRO A 1 91 ? -13.795 9.106 9.968 1.00 89.62 91 PRO A O 1
ATOM 707 N N . VAL A 1 92 ? -14.243 6.917 9.699 1.00 89.69 92 VAL A N 1
ATOM 708 C CA . VAL A 1 92 ? -14.773 7.003 8.328 1.00 89.69 92 VAL A CA 1
ATOM 709 C C . VAL A 1 92 ? -16.028 6.148 8.174 1.00 89.69 92 VAL A C 1
ATOM 711 O O . VAL A 1 92 ? -16.227 5.190 8.921 1.00 89.69 92 VAL A O 1
ATOM 714 N N . ASP A 1 93 ? -16.858 6.490 7.189 1.00 87.06 93 ASP A N 1
ATOM 715 C CA . ASP A 1 93 ? -18.115 5.779 6.934 1.00 87.06 93 ASP A CA 1
ATOM 716 C C . ASP A 1 93 ? -17.891 4.402 6.287 1.00 87.06 93 ASP A C 1
ATOM 718 O O . ASP A 1 93 ? -18.563 3.434 6.645 1.00 87.06 93 ASP A O 1
ATOM 722 N N . ASP A 1 94 ? -16.942 4.307 5.349 1.00 83.62 94 ASP A N 1
ATOM 723 C CA . ASP A 1 94 ? -16.638 3.089 4.591 1.00 83.62 94 ASP A CA 1
ATOM 724 C C . ASP A 1 94 ? -15.142 3.011 4.249 1.00 83.62 94 ASP A C 1
ATOM 726 O O . ASP A 1 94 ? -14.609 3.847 3.511 1.00 83.62 94 ASP A O 1
ATOM 730 N N . ILE A 1 95 ? -14.459 1.993 4.779 1.00 85.44 95 ILE A N 1
ATOM 731 C CA . ILE A 1 95 ? -13.041 1.738 4.486 1.00 85.44 95 ILE A CA 1
ATOM 732 C C . ILE A 1 95 ? -12.848 1.227 3.056 1.00 85.44 95 ILE A C 1
ATOM 734 O O . ILE A 1 95 ? -11.870 1.607 2.411 1.00 85.44 95 ILE A O 1
ATOM 738 N N . GLY A 1 96 ? -13.792 0.455 2.510 1.00 77.44 96 GLY A N 1
ATOM 739 C CA . GLY A 1 96 ? -13.696 -0.085 1.153 1.00 77.44 96 GLY A CA 1
ATOM 740 C C . GLY A 1 96 ? -13.600 1.014 0.091 1.00 77.44 96 GLY A C 1
ATOM 741 O O . GLY A 1 96 ? -12.805 0.912 -0.849 1.00 77.44 96 GLY A O 1
ATOM 742 N N . ALA A 1 97 ? -14.334 2.113 0.277 1.00 72.88 97 ALA A N 1
ATOM 743 C CA . ALA A 1 97 ? -14.238 3.301 -0.570 1.00 72.88 97 ALA A CA 1
ATOM 744 C C . ALA A 1 97 ? -12.854 3.982 -0.498 1.00 72.88 97 ALA A C 1
ATOM 746 O O . ALA A 1 97 ? -12.350 4.469 -1.515 1.00 72.88 97 ALA A O 1
ATOM 747 N N . LEU A 1 98 ? -12.212 3.994 0.678 1.00 67.50 98 LEU A N 1
ATOM 748 C CA . LEU A 1 98 ? -10.860 4.536 0.856 1.00 67.50 98 LEU A CA 1
ATOM 749 C C . LEU A 1 98 ? -9.787 3.614 0.260 1.00 67.50 98 LEU A C 1
ATOM 751 O O . LEU A 1 98 ? -8.842 4.108 -0.361 1.00 67.50 98 LEU A O 1
ATOM 755 N N . GLU A 1 99 ? -9.913 2.294 0.398 1.00 63.62 99 GLU A N 1
ATOM 756 C CA . GLU A 1 99 ? -8.924 1.334 -0.112 1.00 63.62 99 GLU A CA 1
ATOM 757 C C . GLU A 1 99 ? -8.825 1.362 -1.639 1.00 63.62 99 GLU A C 1
ATOM 759 O O . GLU A 1 99 ? -7.718 1.398 -2.186 1.00 63.62 99 GLU A O 1
ATOM 764 N N . GLN A 1 100 ? -9.961 1.479 -2.337 1.00 58.19 100 GLN A N 1
ATOM 765 C CA . GLN A 1 100 ? -9.987 1.644 -3.796 1.00 58.19 100 GLN A CA 1
ATOM 766 C C . GLN A 1 100 ? -9.210 2.883 -4.278 1.00 58.19 100 GLN A C 1
ATOM 768 O O . GLN A 1 100 ? -8.704 2.906 -5.404 1.00 58.19 100 GLN A O 1
ATOM 773 N N . ALA A 1 101 ? -9.082 3.910 -3.435 1.00 54.16 101 ALA A N 1
ATOM 774 C CA . ALA A 1 101 ? -8.358 5.138 -3.747 1.00 54.16 101 ALA A CA 1
ATOM 775 C C . ALA A 1 101 ? -6.859 5.093 -3.377 1.00 54.16 101 ALA A C 1
ATOM 777 O O . ALA A 1 101 ? -6.088 5.932 -3.862 1.00 54.16 101 ALA A O 1
ATOM 778 N N . SER A 1 102 ? -6.433 4.137 -2.546 1.00 54.72 102 SER A N 1
ATOM 779 C CA . SER A 1 102 ? -5.214 4.269 -1.730 1.00 54.72 102 SER A CA 1
ATOM 780 C C . SER A 1 102 ? -4.050 3.357 -2.127 1.00 54.72 102 SER A C 1
ATOM 782 O O . SER A 1 102 ? -2.922 3.601 -1.711 1.00 54.72 102 SER A O 1
ATOM 784 N N . HIS A 1 103 ? -4.250 2.324 -2.950 1.00 65.81 103 HIS A N 1
ATOM 785 C CA . HIS A 1 103 ? -3.144 1.418 -3.303 1.00 65.81 103 HIS A CA 1
ATOM 786 C C . HIS A 1 103 ? -2.457 1.828 -4.599 1.00 65.81 103 HIS A C 1
ATOM 788 O O . HIS A 1 103 ? -3.080 1.884 -5.661 1.00 65.81 103 HIS A O 1
ATOM 794 N N . GLY A 1 104 ? -1.155 2.105 -4.524 1.00 69.25 104 GLY A N 1
ATOM 795 C CA . GLY A 1 104 ? -0.399 2.509 -5.695 1.00 69.25 104 GLY A CA 1
ATOM 796 C C . GLY A 1 104 ? 0.990 3.053 -5.407 1.00 69.25 104 GLY A C 1
ATOM 797 O O . GLY A 1 104 ? 1.435 3.145 -4.268 1.00 69.25 104 GLY A O 1
ATOM 798 N N . ILE A 1 105 ? 1.665 3.452 -6.476 1.00 77.38 105 ILE A N 1
ATOM 799 C CA . ILE A 1 105 ? 2.998 4.050 -6.435 1.00 77.38 105 ILE A CA 1
ATOM 800 C C . ILE A 1 105 ? 2.979 5.360 -7.206 1.00 77.38 105 ILE A C 1
ATOM 802 O O . ILE A 1 105 ? 2.335 5.471 -8.253 1.00 77.38 105 ILE A O 1
ATOM 806 N N . VAL A 1 106 ? 3.733 6.326 -6.705 1.00 80.75 106 VAL A N 1
ATOM 807 C CA . VAL A 1 106 ? 4.097 7.537 -7.426 1.00 80.75 106 VAL A CA 1
ATOM 808 C C . VAL A 1 106 ? 5.613 7.550 -7.557 1.00 80.75 106 VAL A C 1
ATOM 810 O O . VAL A 1 106 ? 6.337 7.560 -6.563 1.00 80.75 106 VAL A O 1
ATOM 813 N N . LEU A 1 107 ? 6.101 7.527 -8.793 1.00 85.00 107 LEU A N 1
ATOM 814 C CA . LEU A 1 107 ? 7.508 7.705 -9.128 1.00 85.00 107 LEU A CA 1
ATOM 815 C C . LEU A 1 107 ? 7.649 9.013 -9.900 1.00 85.00 107 LEU A C 1
ATOM 817 O O . LEU A 1 107 ? 7.044 9.181 -10.954 1.00 85.00 107 LEU A O 1
ATOM 821 N N . GLU A 1 108 ? 8.470 9.915 -9.390 1.00 86.88 108 GLU A N 1
ATOM 822 C CA . GLU A 1 108 ? 8.694 11.236 -9.959 1.00 86.88 108 GLU A CA 1
ATOM 823 C C . GLU A 1 108 ? 10.189 11.446 -10.220 1.00 86.88 108 GLU A C 1
ATOM 825 O O . G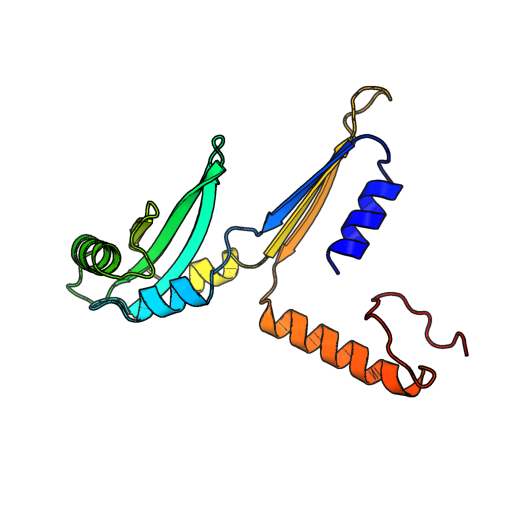LU A 1 108 ? 11.025 11.125 -9.375 1.00 86.88 108 GLU A O 1
ATOM 830 N N . ARG A 1 109 ? 10.539 11.979 -11.392 1.00 89.50 109 ARG A N 1
ATOM 831 C CA . ARG A 1 109 ? 11.898 12.393 -11.759 1.00 89.50 109 ARG A CA 1
ATOM 832 C C . ARG A 1 109 ? 11.873 13.864 -12.139 1.00 89.50 109 ARG A C 1
ATOM 834 O O . ARG A 1 109 ? 11.222 14.226 -13.112 1.00 89.50 109 ARG A O 1
ATOM 841 N N . LEU A 1 110 ? 12.609 14.677 -11.392 1.00 86.44 110 LEU A N 1
ATOM 842 C CA . LEU A 1 110 ? 12.734 16.119 -11.594 1.00 86.44 110 LEU A CA 1
ATOM 843 C C . LEU A 1 110 ? 14.141 16.435 -12.105 1.00 86.44 110 LEU A C 1
ATOM 845 O O . LEU A 1 110 ? 15.125 16.152 -11.418 1.00 86.44 110 LEU A O 1
ATOM 849 N N . GLY A 1 111 ? 14.237 17.005 -13.300 1.00 83.19 111 GLY A N 1
ATOM 850 C CA . GLY A 1 111 ? 15.480 17.445 -13.925 1.00 83.19 111 GLY A CA 1
ATOM 851 C C . GLY A 1 111 ? 16.018 18.748 -13.331 1.00 83.19 111 GLY A C 1
ATOM 852 O O . GLY A 1 111 ? 15.279 19.549 -12.756 1.00 83.19 111 GLY A O 1
ATOM 853 N N . THR A 1 112 ? 17.324 18.976 -13.465 1.00 73.56 112 THR A N 1
ATOM 854 C CA . THR A 1 112 ? 17.964 20.221 -13.002 1.00 73.56 112 THR A CA 1
ATOM 855 C C . THR A 1 112 ? 17.874 21.349 -14.038 1.00 73.56 112 THR A C 1
ATOM 857 O O . THR A 1 112 ? 17.846 21.118 -15.244 1.00 73.56 112 THR A O 1
ATOM 860 N N . ALA A 1 113 ? 17.889 22.604 -13.577 1.00 63.22 113 ALA A N 1
ATOM 861 C CA . ALA A 1 113 ? 17.740 23.791 -14.429 1.00 63.22 113 ALA A CA 1
ATOM 862 C C . ALA A 1 113 ? 18.926 24.069 -15.384 1.00 63.22 113 ALA A C 1
ATOM 864 O O . ALA A 1 113 ? 18.866 25.018 -16.164 1.00 63.22 113 ALA A O 1
ATOM 865 N N . ARG A 1 114 ? 20.001 23.264 -15.357 1.00 59.72 114 ARG A N 1
ATOM 866 C CA . ARG A 1 114 ? 21.236 23.508 -16.134 1.00 59.72 114 ARG A CA 1
ATOM 867 C C . ARG A 1 114 ? 21.051 23.417 -17.658 1.00 59.72 114 ARG A C 1
ATOM 869 O O . ARG A 1 114 ? 21.935 23.867 -18.375 1.00 59.72 114 ARG A O 1
ATOM 876 N N . GLY A 1 115 ? 19.933 22.870 -18.145 1.00 52.53 115 GLY A N 1
ATOM 877 C CA . GLY A 1 115 ? 19.690 22.608 -19.572 1.00 52.53 115 GLY A CA 1
ATOM 878 C C . GLY A 1 115 ? 18.532 23.370 -20.228 1.00 52.53 115 GLY A C 1
ATOM 879 O O . GLY A 1 115 ? 18.215 23.072 -21.372 1.00 52.53 115 GLY A O 1
ATOM 880 N N . GLY A 1 116 ? 17.884 24.325 -19.548 1.00 55.47 116 GLY A N 1
ATOM 881 C CA . GLY A 1 116 ? 16.838 25.144 -20.180 1.00 55.47 116 GLY A CA 1
ATOM 882 C C . GLY A 1 116 ? 15.511 24.414 -20.430 1.00 55.47 116 GLY A C 1
ATOM 883 O O . GLY A 1 116 ? 15.003 24.428 -21.539 1.00 55.47 116 GLY A O 1
ATOM 884 N N . ALA A 1 117 ? 14.961 23.765 -19.403 1.00 57.97 117 ALA A N 1
ATOM 885 C CA . ALA A 1 117 ? 13.530 23.512 -19.169 1.00 57.97 117 ALA A CA 1
ATOM 886 C C . ALA A 1 117 ? 13.404 22.687 -17.876 1.00 57.97 117 ALA A C 1
ATOM 888 O O . ALA A 1 117 ? 14.251 21.835 -17.604 1.00 57.97 117 ALA A O 1
ATOM 889 N N . HIS A 1 118 ? 12.353 22.904 -17.082 1.00 63.12 118 HIS A N 1
ATOM 890 C CA . HIS A 1 118 ? 12.027 22.031 -15.950 1.00 63.12 118 HIS A CA 1
ATOM 891 C C . HIS A 1 118 ? 11.478 20.698 -16.480 1.00 63.12 118 HIS A C 1
ATOM 893 O O . HIS A 1 118 ? 10.283 20.568 -16.734 1.00 63.12 118 HIS A O 1
ATOM 899 N N . GLN A 1 119 ? 12.361 19.727 -16.718 1.00 75.50 119 GLN A N 1
ATOM 900 C CA . GLN A 1 119 ? 11.973 18.395 -17.183 1.00 75.50 119 GLN A CA 1
ATOM 901 C C . GLN A 1 119 ? 11.416 17.589 -16.006 1.00 75.50 119 GLN A C 1
ATOM 903 O O . GLN A 1 119 ? 12.120 17.391 -15.018 1.00 75.50 119 GLN A O 1
ATOM 908 N N . THR A 1 120 ? 10.183 17.101 -16.117 1.00 80.38 120 THR A N 1
ATOM 909 C CA . THR A 1 120 ? 9.554 16.261 -15.090 1.00 80.38 120 THR A CA 1
ATOM 910 C C . THR A 1 120 ? 8.947 15.022 -15.731 1.00 80.38 120 THR A C 1
ATOM 912 O O . THR A 1 120 ? 8.207 15.133 -16.707 1.00 80.38 120 THR A O 1
ATOM 915 N N . LEU A 1 121 ? 9.227 13.846 -15.169 1.00 82.12 121 LEU A N 1
ATOM 916 C CA . LEU A 1 121 ? 8.526 12.602 -15.492 1.00 82.12 121 LEU A CA 1
ATOM 917 C C . LEU A 1 121 ? 7.781 12.106 -14.257 1.00 82.12 121 LEU A C 1
ATOM 919 O O . LEU A 1 121 ? 8.358 12.032 -13.174 1.00 82.12 121 LEU A O 1
ATOM 923 N N . LEU A 1 122 ? 6.516 11.732 -14.438 1.00 79.88 122 LEU A N 1
ATOM 924 C CA . LEU A 1 122 ? 5.652 11.198 -13.392 1.00 79.88 122 LEU A CA 1
ATOM 925 C C . LEU A 1 122 ? 5.058 9.870 -13.859 1.00 79.88 122 LEU A C 1
ATOM 927 O O . LEU A 1 122 ? 4.478 9.783 -14.940 1.00 79.88 122 LEU A O 1
ATOM 931 N N . LEU A 1 123 ? 5.175 8.847 -13.022 1.00 80.81 123 LEU A N 1
ATOM 932 C CA . LEU A 1 123 ? 4.448 7.594 -13.149 1.00 80.81 123 LEU A CA 1
ATOM 933 C C . LEU A 1 123 ? 3.584 7.426 -11.904 1.00 80.81 123 LEU A C 1
ATOM 935 O O . LEU A 1 123 ? 4.102 7.199 -10.813 1.00 80.81 123 LEU A O 1
ATOM 939 N N . GLU A 1 124 ? 2.272 7.492 -12.094 1.00 77.56 124 GLU A N 1
ATOM 940 C CA . GLU A 1 124 ? 1.294 7.077 -11.097 1.00 77.56 124 GLU A CA 1
ATOM 941 C C . GLU A 1 124 ? 0.696 5.735 -11.524 1.00 77.56 124 GLU A C 1
ATOM 943 O O . GLU A 1 124 ? 0.224 5.583 -12.651 1.00 77.56 124 GLU A O 1
ATOM 948 N N . ALA A 1 125 ? 0.705 4.757 -10.623 1.00 75.31 125 ALA A N 1
ATOM 949 C CA . ALA A 1 125 ? 0.035 3.482 -10.837 1.00 75.31 125 ALA A CA 1
ATOM 950 C C . ALA A 1 125 ? -0.830 3.141 -9.629 1.00 75.31 125 ALA A C 1
ATOM 952 O O . ALA A 1 125 ? -0.407 3.355 -8.497 1.00 75.31 125 ALA A O 1
ATOM 953 N N . ARG A 1 126 ? -2.019 2.587 -9.885 1.00 73.88 126 ARG A N 1
ATOM 954 C CA . ARG A 1 126 ? -2.966 2.133 -8.861 1.00 73.88 126 ARG A CA 1
ATOM 955 C C . ARG A 1 126 ? -3.238 0.653 -9.051 1.00 73.88 126 ARG A C 1
ATOM 957 O O . ARG A 1 126 ? -3.568 0.240 -10.163 1.00 73.88 126 ARG A O 1
ATOM 964 N N . PHE A 1 127 ? -3.043 -0.140 -8.008 1.00 71.75 127 PHE A N 1
ATOM 965 C CA . PHE A 1 127 ? -3.213 -1.588 -8.076 1.00 71.75 127 PHE A CA 1
ATOM 966 C C . PHE A 1 127 ? -3.265 -2.203 -6.682 1.00 71.75 127 PHE A C 1
ATOM 968 O O . PHE A 1 127 ? -2.571 -1.744 -5.783 1.00 71.75 127 PHE A O 1
ATOM 975 N N . ASP A 1 128 ? -4.001 -3.303 -6.551 1.00 70.81 128 ASP A N 1
ATOM 976 C CA . ASP A 1 128 ? -3.860 -4.215 -5.418 1.00 70.81 128 ASP A CA 1
ATOM 977 C C . ASP A 1 128 ? -2.481 -4.914 -5.496 1.00 70.81 128 ASP A C 1
ATOM 979 O O . ASP A 1 128 ? -2.179 -5.554 -6.519 1.00 70.81 128 ASP A O 1
ATOM 983 N N . PRO A 1 129 ? -1.618 -4.802 -4.467 1.00 71.12 129 PRO A N 1
ATOM 984 C CA . PRO A 1 129 ? -0.277 -5.383 -4.494 1.00 71.12 129 PRO A CA 1
ATOM 985 C C . PRO A 1 129 ? -0.260 -6.906 -4.660 1.00 71.12 129 PRO A C 1
ATOM 987 O O . PRO A 1 129 ? 0.607 -7.427 -5.366 1.00 71.12 129 PRO A O 1
ATOM 990 N N . ALA A 1 130 ? -1.205 -7.623 -4.047 1.00 73.94 130 ALA A N 1
ATOM 991 C CA . ALA A 1 130 ? -1.274 -9.079 -4.093 1.00 73.94 130 ALA A CA 1
ATOM 992 C C . ALA A 1 130 ? -1.715 -9.565 -5.479 1.00 73.94 130 ALA A C 1
ATOM 994 O O . ALA A 1 130 ? -1.068 -10.435 -6.068 1.00 73.94 130 ALA A O 1
ATOM 995 N N . ILE A 1 131 ? -2.752 -8.953 -6.052 1.00 78.69 131 ILE A N 1
ATOM 996 C CA . ILE A 1 131 ? -3.225 -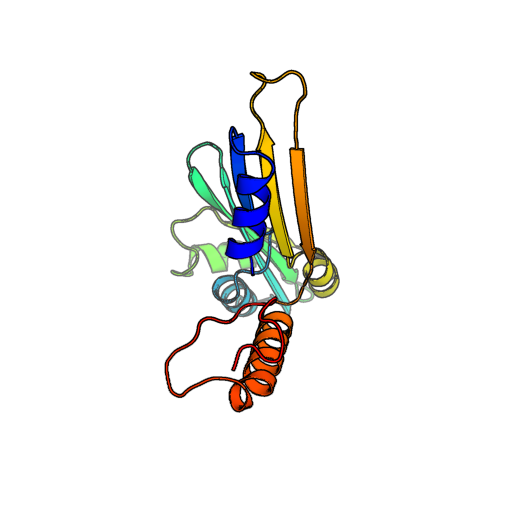9.265 -7.405 1.00 78.69 131 ILE A CA 1
ATOM 997 C C . ILE A 1 131 ? -2.155 -8.911 -8.439 1.00 78.69 131 ILE A C 1
ATOM 999 O O . ILE A 1 131 ? -1.902 -9.686 -9.368 1.00 78.69 131 ILE A O 1
ATOM 1003 N N . PHE A 1 132 ? -1.484 -7.768 -8.285 1.00 80.25 132 PHE A N 1
ATOM 1004 C CA . PHE A 1 132 ? -0.423 -7.366 -9.204 1.00 80.25 132 PHE A CA 1
ATOM 1005 C C . PHE A 1 132 ? 0.786 -8.310 -9.132 1.00 80.25 132 PHE A C 1
ATOM 1007 O O . PHE A 1 132 ? 1.308 -8.725 -10.172 1.00 80.25 132 PHE A O 1
ATOM 1014 N N . ALA A 1 133 ? 1.191 -8.714 -7.923 1.00 81.44 133 ALA A N 1
ATOM 1015 C CA . ALA A 1 133 ? 2.242 -9.706 -7.719 1.00 81.44 133 ALA A CA 1
ATOM 1016 C C . ALA A 1 133 ? 1.869 -11.064 -8.335 1.00 81.44 133 ALA A C 1
ATOM 1018 O O . ALA A 1 133 ? 2.659 -11.621 -9.098 1.00 81.44 133 ALA A O 1
ATOM 1019 N N . ALA A 1 134 ? 0.648 -11.555 -8.098 1.00 85.50 134 ALA A N 1
ATOM 1020 C CA . ALA A 1 134 ? 0.163 -12.813 -8.664 1.00 85.50 134 ALA A CA 1
ATOM 1021 C C . ALA A 1 134 ? 0.185 -12.801 -10.202 1.00 85.50 134 ALA A C 1
ATOM 1023 O O . ALA A 1 134 ? 0.626 -13.762 -10.835 1.00 85.50 134 ALA A O 1
ATOM 1024 N N . ARG A 1 135 ? -0.215 -11.686 -10.827 1.00 88.62 135 ARG A N 1
ATOM 1025 C CA . ARG A 1 135 ? -0.143 -11.525 -12.289 1.00 88.62 135 ARG A CA 1
ATOM 1026 C C . ARG A 1 135 ? 1.292 -11.545 -12.807 1.00 88.62 135 ARG A C 1
ATOM 1028 O O . ARG A 1 135 ? 1.548 -12.190 -13.823 1.00 88.62 135 ARG A O 1
ATOM 1035 N N . ALA A 1 136 ? 2.218 -10.874 -12.120 1.00 87.06 136 ALA A N 1
ATOM 1036 C CA . ALA A 1 136 ? 3.635 -10.899 -12.479 1.00 87.06 136 ALA A CA 1
ATOM 1037 C C . ALA A 1 136 ? 4.231 -12.312 -12.351 1.00 87.06 136 ALA A C 1
ATOM 1039 O O . ALA A 1 136 ? 4.966 -12.746 -13.233 1.00 87.06 136 ALA A O 1
ATOM 1040 N N . MET A 1 137 ? 3.867 -13.059 -11.303 1.00 89.62 137 MET A N 1
ATOM 1041 C CA . MET A 1 137 ? 4.280 -14.456 -11.126 1.00 89.62 137 MET A CA 1
ATOM 1042 C C . MET A 1 137 ? 3.722 -15.364 -12.226 1.00 89.62 137 MET A C 1
ATOM 1044 O O . MET A 1 137 ? 4.454 -16.193 -12.759 1.00 89.62 137 MET A O 1
ATOM 1048 N N . LEU A 1 138 ? 2.455 -15.189 -12.614 1.00 93.12 138 LEU A N 1
ATOM 1049 C CA . LEU A 1 138 ? 1.837 -15.964 -13.692 1.00 93.12 138 LEU A CA 1
ATOM 1050 C C . LEU A 1 138 ? 2.479 -15.675 -15.057 1.00 93.12 138 LEU A C 1
ATOM 1052 O O . LEU A 1 138 ? 2.650 -16.579 -15.875 1.00 93.12 138 LEU A O 1
ATOM 1056 N N . ASP A 1 139 ? 2.828 -14.418 -15.328 1.00 89.94 139 ASP A N 1
ATOM 1057 C CA . ASP A 1 139 ? 3.581 -14.058 -16.530 1.00 89.94 139 ASP A CA 1
ATOM 1058 C C . ASP A 1 139 ? 4.993 -14.662 -16.516 1.00 89.94 139 ASP A C 1
ATOM 1060 O O . ASP A 1 139 ? 5.403 -15.288 -17.492 1.00 89.94 139 ASP A O 1
ATOM 1064 N N . ALA A 1 140 ? 5.700 -14.576 -15.384 1.00 89.00 140 ALA A N 1
ATOM 1065 C CA . ALA A 1 140 ? 7.007 -15.204 -15.208 1.00 89.00 140 ALA A CA 1
ATOM 1066 C C . ALA A 1 140 ? 6.949 -16.723 -15.441 1.00 89.00 140 ALA A C 1
ATOM 1068 O O . ALA A 1 140 ? 7.766 -17.262 -16.186 1.00 89.00 140 ALA A O 1
ATOM 1069 N N . ALA A 1 141 ? 5.952 -17.401 -14.863 1.00 90.88 141 ALA A N 1
ATOM 1070 C CA . ALA A 1 141 ? 5.747 -18.840 -15.004 1.00 90.88 141 ALA A CA 1
ATOM 1071 C C . ALA A 1 141 ? 5.546 -19.254 -16.468 1.00 90.88 141 ALA A C 1
ATOM 1073 O O . ALA A 1 141 ? 6.155 -20.218 -16.927 1.00 90.88 141 ALA A O 1
ATOM 1074 N N . ARG A 1 142 ? 4.758 -18.485 -17.233 1.00 90.12 142 ARG A N 1
ATOM 1075 C CA . ARG A 1 142 ? 4.545 -18.731 -18.670 1.00 90.12 142 ARG A CA 1
ATOM 1076 C C . ARG A 1 142 ? 5.827 -18.634 -19.494 1.00 90.12 142 ARG A C 1
ATOM 1078 O O . ARG A 1 142 ? 5.935 -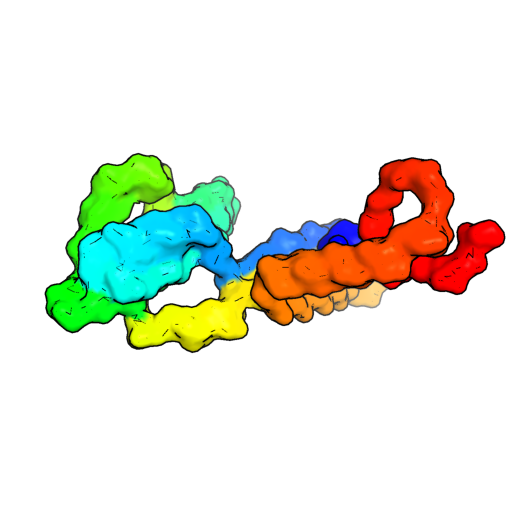19.292 -20.523 1.00 90.12 142 ARG A O 1
ATOM 1085 N N . ARG A 1 143 ? 6.806 -17.851 -19.039 1.00 87.31 143 ARG A N 1
ATOM 1086 C CA . ARG A 1 143 ? 8.097 -17.688 -19.718 1.00 87.31 143 ARG A CA 1
ATOM 1087 C C . ARG A 1 143 ? 9.125 -18.751 -19.328 1.00 87.31 143 ARG A C 1
ATOM 1089 O O . ARG A 1 143 ? 10.116 -18.882 -20.041 1.00 87.31 143 ARG A O 1
ATOM 1096 N N . LEU A 1 144 ? 8.904 -19.534 -18.265 1.00 87.19 144 LEU A N 1
ATOM 1097 C CA . LEU A 1 144 ? 9.886 -20.511 -17.767 1.00 87.19 144 LEU A CA 1
ATOM 1098 C C . LEU A 1 144 ? 10.339 -21.508 -18.839 1.00 87.19 144 LEU A C 1
ATOM 1100 O O . LEU A 1 144 ? 11.526 -21.801 -18.918 1.00 87.19 144 LEU A O 1
ATOM 1104 N N . GLY A 1 145 ? 9.430 -21.965 -19.705 1.00 87.62 145 GLY A N 1
ATOM 1105 C CA . GLY A 1 145 ? 9.769 -22.902 -20.783 1.00 87.62 145 GLY A CA 1
ATOM 1106 C C . GLY A 1 145 ? 10.724 -22.343 -21.847 1.00 87.62 145 GLY A C 1
ATOM 1107 O O . GLY A 1 145 ? 11.316 -23.114 -22.591 1.00 87.62 145 GLY A O 1
ATOM 1108 N N . SER A 1 146 ? 10.892 -21.018 -21.919 1.00 85.94 146 SER A N 1
ATOM 1109 C CA . SER A 1 146 ? 11.810 -20.354 -22.860 1.00 85.94 146 SER A CA 1
ATOM 1110 C C . SER A 1 146 ? 13.194 -20.056 -22.272 1.00 85.94 146 SER A C 1
ATOM 1112 O O . SER A 1 146 ? 14.084 -19.608 -22.991 1.00 85.94 146 SER A O 1
ATOM 1114 N N . LEU A 1 147 ? 13.385 -20.274 -20.968 1.00 87.31 147 LEU A N 1
ATOM 1115 C CA . LEU A 1 147 ? 14.617 -19.925 -20.268 1.00 87.31 147 LEU A CA 1
ATOM 1116 C C . LEU A 1 147 ? 15.552 -21.132 -20.153 1.00 87.31 147 LEU A C 1
ATOM 1118 O O . LEU A 1 147 ? 15.126 -22.267 -19.954 1.00 87.31 147 LEU A O 1
ATOM 1122 N N . ARG A 1 148 ? 16.861 -20.871 -20.224 1.00 89.94 148 ARG A N 1
ATOM 1123 C CA . ARG A 1 148 ? 17.886 -21.884 -19.928 1.00 89.94 148 ARG A CA 1
ATOM 1124 C C . ARG A 1 148 ? 17.880 -22.220 -18.426 1.00 89.94 148 ARG A C 1
ATOM 1126 O O . ARG A 1 148 ? 17.560 -21.335 -17.629 1.00 89.94 148 ARG A O 1
ATOM 1133 N N . PRO A 1 149 ? 18.277 -23.440 -18.014 1.00 92.88 149 PRO A N 1
ATOM 1134 C CA . PRO A 1 149 ? 18.376 -23.797 -16.599 1.00 92.88 149 PRO A CA 1
ATOM 1135 C C . PRO A 1 149 ? 19.226 -22.790 -15.810 1.00 92.88 149 PRO A C 1
ATOM 1137 O O . PRO A 1 149 ? 20.356 -22.493 -16.195 1.00 92.88 149 PRO A O 1
ATOM 1140 N N . GLY A 1 150 ? 18.676 -22.246 -14.723 1.00 90.94 150 GLY A N 1
ATOM 1141 C CA . GLY A 1 150 ? 19.342 -21.240 -13.894 1.00 90.94 150 GLY A CA 1
ATOM 1142 C C . GLY A 1 150 ? 18.364 -20.301 -13.184 1.00 90.94 150 GLY A C 1
ATOM 1143 O O . GLY A 1 150 ? 17.148 -20.419 -13.332 1.00 90.94 150 GLY A O 1
ATOM 1144 N N . ALA A 1 151 ? 18.904 -19.362 -12.406 1.00 89.69 151 ALA A N 1
ATOM 1145 C CA . ALA A 1 151 ? 18.127 -18.321 -11.739 1.00 89.69 151 ALA A CA 1
ATOM 1146 C C . ALA A 1 151 ? 18.028 -17.072 -12.626 1.00 89.69 151 ALA A C 1
ATOM 1148 O O . ALA A 1 151 ? 19.045 -16.514 -13.036 1.00 89.69 151 ALA A O 1
ATOM 1149 N N . HIS A 1 152 ? 16.804 -16.605 -12.880 1.00 85.38 152 HIS A N 1
ATOM 1150 C CA . HIS A 1 152 ? 16.530 -15.450 -13.740 1.00 85.38 152 HIS A CA 1
ATOM 1151 C C . HIS A 1 152 ? 15.702 -14.407 -12.994 1.00 85.38 152 HIS A C 1
ATOM 1153 O O . HIS A 1 152 ? 14.768 -14.742 -12.265 1.00 85.38 152 HIS A O 1
ATOM 1159 N N . ARG A 1 153 ? 16.014 -13.121 -13.187 1.00 83.50 153 ARG A N 1
ATOM 1160 C CA . ARG A 1 153 ? 15.192 -12.021 -12.664 1.00 83.50 153 ARG A CA 1
ATOM 1161 C C . ARG A 1 153 ? 13.984 -11.812 -13.578 1.00 83.50 153 ARG A C 1
ATOM 1163 O O . ARG A 1 153 ? 14.133 -11.770 -14.794 1.00 83.50 153 ARG A O 1
ATOM 1170 N N . TYR A 1 154 ? 12.804 -11.600 -12.996 1.00 81.56 154 TYR A N 1
ATOM 1171 C CA . TYR A 1 154 ? 11.623 -11.225 -13.775 1.00 81.56 154 TYR A CA 1
ATOM 1172 C C . TYR A 1 154 ? 11.828 -9.877 -14.484 1.00 81.56 154 TYR A C 1
ATOM 1174 O O . TYR A 1 154 ? 12.127 -8.863 -13.843 1.00 81.56 154 TYR A O 1
ATOM 1182 N N . ALA A 1 155 ? 11.628 -9.866 -15.800 1.00 74.75 155 ALA A N 1
ATOM 1183 C CA . ALA A 1 155 ? 11.711 -8.686 -16.648 1.00 74.75 155 ALA A CA 1
ATOM 1184 C C . ALA A 1 155 ? 10.495 -8.635 -17.583 1.00 74.75 155 ALA A C 1
ATOM 1186 O O . ALA A 1 155 ? 10.162 -9.617 -18.243 1.00 74.75 155 ALA A O 1
ATOM 1187 N N . LEU A 1 156 ? 9.835 -7.473 -17.636 1.00 67.88 156 LEU A N 1
ATOM 1188 C CA . LEU A 1 156 ? 8.636 -7.257 -18.459 1.00 67.88 156 LEU A CA 1
ATOM 1189 C C . LEU A 1 156 ? 8.951 -7.397 -19.956 1.00 67.88 156 LEU A C 1
ATOM 1191 O O . LEU A 1 156 ? 8.178 -7.995 -20.704 1.00 67.88 156 LEU A O 1
ATOM 1195 N N . TRP A 1 157 ? 10.128 -6.918 -20.355 1.00 62.88 157 TRP A N 1
ATOM 1196 C CA . TRP A 1 157 ? 10.696 -7.041 -21.690 1.00 62.88 157 TRP A CA 1
ATOM 1197 C C . TRP A 1 157 ? 11.821 -8.076 -21.638 1.00 62.88 157 TRP A C 1
ATOM 1199 O O . TRP A 1 157 ? 12.954 -7.774 -21.288 1.00 62.88 157 TRP A O 1
ATOM 1209 N N . LEU A 1 158 ? 11.495 -9.329 -21.915 1.00 55.62 158 LEU A N 1
ATOM 1210 C CA . LEU A 1 158 ? 12.451 -10.243 -22.522 1.00 55.62 158 LEU A CA 1
ATOM 1211 C C . LEU A 1 158 ? 11.808 -10.592 -23.859 1.00 55.62 158 LEU A C 1
ATOM 1213 O O . LEU A 1 158 ? 10.632 -10.978 -23.845 1.00 55.62 158 LEU A O 1
ATOM 1217 N N . PRO A 1 159 ? 12.491 -10.388 -24.997 1.00 51.28 159 PRO A N 1
ATOM 1218 C CA . PRO A 1 159 ? 11.951 -10.831 -26.267 1.00 51.28 159 PRO A CA 1
ATOM 1219 C C . PRO A 1 159 ? 11.687 -12.333 -26.157 1.00 51.28 159 PRO A C 1
ATOM 1221 O O . PRO A 1 159 ? 12.537 -13.093 -25.690 1.00 51.28 159 PRO A O 1
ATOM 1224 N N . ALA A 1 160 ? 10.485 -12.756 -26.540 1.00 47.44 160 ALA A N 1
ATOM 1225 C CA . ALA A 1 160 ? 10.198 -14.170 -26.686 1.00 47.44 160 ALA A CA 1
ATOM 1226 C C . ALA A 1 160 ? 11.128 -14.708 -27.787 1.00 47.44 160 ALA A C 1
ATOM 1228 O O . ALA A 1 160 ? 10.898 -14.441 -28.961 1.00 47.44 160 ALA A O 1
ATOM 1229 N N . GLY A 1 161 ? 12.207 -15.400 -27.406 1.00 52.91 161 GLY A N 1
ATOM 1230 C CA . GLY A 1 161 ? 13.054 -16.135 -28.351 1.00 52.91 161 GLY A CA 1
ATOM 1231 C C . GLY A 1 161 ? 14.473 -15.615 -28.610 1.00 52.91 161 GLY A C 1
ATOM 1232 O O . GLY A 1 161 ? 14.935 -15.719 -29.738 1.00 52.91 161 GLY A O 1
ATOM 1233 N N . SER A 1 162 ? 15.214 -15.132 -27.609 1.00 41.50 162 SER A N 1
ATOM 1234 C CA . SER A 1 162 ? 16.688 -15.102 -27.707 1.00 41.50 162 SER A CA 1
ATOM 1235 C C . SER A 1 162 ? 17.280 -16.384 -27.103 1.00 41.50 162 SER A C 1
ATOM 1237 O O . SER A 1 162 ? 17.871 -16.356 -26.019 1.00 41.50 162 SER A O 1
ATOM 1239 N N . GLY A 1 163 ? 17.008 -17.514 -27.757 1.00 44.12 163 GLY A N 1
ATOM 1240 C CA . GLY A 1 163 ? 17.573 -18.832 -27.457 1.00 44.12 163 GLY A CA 1
ATOM 1241 C C . GLY A 1 163 ? 18.745 -19.139 -28.366 1.00 44.12 163 GLY A C 1
ATOM 1242 O O . GLY A 1 163 ? 18.594 -18.879 -29.578 1.00 44.12 163 GLY A O 1
#

Sequence (163 aa):
MLPLMRHAFELLIPDGRTEARDRPGTRLHHAEAARLAPGVVDALATETRDAGGALRRYVYVQLARGASAESVRDAFERDPLFAGEETQVFPVDDIGALEQASHGIVLERLGTARGGAHQTLLLEARFDPAIFAARAMLDAARRLGSLRPGAHRYALWLPAGSG